Protein AF-X1URX5-F1 (afdb_monomer_lite)

InterPro domains:
  IPR003766 Uronate isomerase [PF02614] (3-85)
  IPR032466 Metal-dependent hydrolase [SSF51556] (3-85)

Secondary structure (DSSP, 8-state):
----PPPPHHHHHHHHHHHHHHHHHHHHHTT--------EE----HHHHHHH-SSSS--EE-----HHHHHHHHHHHHTTT----

pLDDT: mean 95.75, std 5.65, range [52.53, 98.69]

Organism: NCBI:txid412755

Foldseek 3Di:
DPPPDDDDPVRVVVVVLVVVLVVLLVCLVVLHDDDDDDFKAWDQDPVCCVVPNTPPPNIDGHDDPVPVVVVVSQCVCVVVPRGHD

Radius of gyration: 16.74 Å; chains: 1; bounding box: 36×37×42 Å

Structure (mmCIF, N/CA/C/O backbone):
data_AF-X1URX5-F1
#
_entry.id   AF-X1URX5-F1
#
loop_
_atom_site.group_PDB
_atom_site.id
_atom_site.type_symbol
_atom_site.label_atom_id
_atom_site.label_alt_id
_atom_site.label_comp_id
_atom_site.label_asym_id
_atom_site.label_entity_id
_atom_site.label_seq_id
_atom_site.pdbx_PDB_ins_code
_atom_site.Cartn_x
_atom_site.Cartn_y
_atom_site.Cartn_z
_atom_site.occupancy
_atom_site.B_iso_or_equiv
_atom_site.auth_seq_id
_atom_site.auth_comp_id
_atom_site.auth_asym_id
_atom_site.auth_atom_id
_atom_site.pdbx_PDB_model_num
ATOM 1 N N . MET A 1 1 ? 7.982 26.311 1.210 1.00 52.53 1 MET A N 1
ATOM 2 C CA . MET A 1 1 ? 8.894 25.793 0.163 1.00 52.53 1 MET A CA 1
ATOM 3 C C . MET A 1 1 ? 9.445 24.445 0.617 1.00 52.53 1 MET A C 1
ATOM 5 O O . MET A 1 1 ? 9.591 24.257 1.818 1.00 52.53 1 MET A O 1
ATOM 9 N N . ARG A 1 2 ? 9.688 23.489 -0.292 1.00 78.44 2 ARG A N 1
ATOM 10 C CA . ARG A 1 2 ? 10.386 22.233 0.043 1.00 78.44 2 ARG A CA 1
ATOM 11 C C . ARG A 1 2 ? 11.892 22.501 -0.030 1.00 78.44 2 ARG A C 1
ATOM 13 O O . ARG A 1 2 ? 12.369 22.885 -1.087 1.00 78.44 2 ARG A O 1
ATOM 20 N N . ASN A 1 3 ? 12.627 22.283 1.059 1.00 85.38 3 ASN A N 1
ATOM 21 C CA . ASN A 1 3 ? 14.045 22.670 1.168 1.00 85.38 3 ASN A CA 1
ATOM 22 C C . ASN A 1 3 ? 15.032 21.658 0.546 1.00 85.38 3 ASN A C 1
ATOM 24 O O . ASN A 1 3 ? 16.212 21.702 0.866 1.00 85.38 3 ASN A O 1
ATOM 28 N N . ALA A 1 4 ? 14.553 20.720 -0.286 1.00 84.12 4 ALA A N 1
ATOM 29 C CA . ALA A 1 4 ? 15.333 19.669 -0.967 1.00 84.12 4 ALA A CA 1
ATOM 30 C C . ALA A 1 4 ? 16.318 18.860 -0.085 1.00 84.12 4 ALA A C 1
ATOM 32 O O . ALA A 1 4 ? 17.185 18.162 -0.605 1.00 84.12 4 ALA A O 1
ATOM 33 N N . LYS A 1 5 ? 16.175 18.919 1.245 1.00 91.12 5 LYS A N 1
ATOM 34 C CA . LYS A 1 5 ? 16.998 18.168 2.193 1.00 91.12 5 LYS A CA 1
ATOM 35 C C . LYS A 1 5 ? 16.749 16.672 2.006 1.00 91.12 5 LYS A C 1
ATOM 37 O O . LYS A 1 5 ? 15.598 16.242 1.912 1.00 91.12 5 LYS A O 1
ATOM 42 N N . GLN A 1 6 ? 17.826 15.893 1.983 1.00 92.69 6 GLN A N 1
ATOM 43 C CA . GLN A 1 6 ? 17.736 14.439 1.991 1.00 92.69 6 GLN A CA 1
ATOM 44 C C . GLN A 1 6 ? 17.102 13.977 3.308 1.00 92.69 6 GLN A C 1
ATOM 46 O O . GLN A 1 6 ? 17.539 14.389 4.383 1.00 92.69 6 GLN A O 1
ATOM 51 N N . LEU A 1 7 ? 16.051 13.167 3.197 1.00 93.31 7 LEU A N 1
ATOM 52 C CA . LEU A 1 7 ? 15.329 12.626 4.344 1.00 93.31 7 LEU A CA 1
ATOM 53 C C . LEU A 1 7 ? 15.978 11.328 4.810 1.00 93.31 7 LEU A C 1
ATOM 55 O O . LEU A 1 7 ? 16.402 10.512 3.985 1.00 93.31 7 LEU A O 1
ATOM 59 N N . ASP A 1 8 ? 15.995 11.117 6.119 1.00 96.06 8 ASP A N 1
ATOM 60 C CA . ASP A 1 8 ? 16.336 9.817 6.677 1.00 96.06 8 ASP A CA 1
ATOM 61 C C . ASP A 1 8 ? 15.137 8.845 6.639 1.00 96.06 8 ASP A C 1
ATOM 63 O O . ASP A 1 8 ? 13.987 9.208 6.361 1.00 96.06 8 ASP A O 1
ATOM 67 N N . GLN A 1 9 ? 15.404 7.563 6.899 1.00 95.75 9 GLN A N 1
ATOM 68 C CA . GLN A 1 9 ? 14.363 6.532 6.870 1.00 95.75 9 GLN A CA 1
ATOM 69 C C . GLN A 1 9 ? 13.285 6.747 7.941 1.00 95.75 9 GLN A C 1
ATOM 71 O O . GLN A 1 9 ? 12.113 6.453 7.701 1.00 95.75 9 GLN A O 1
ATOM 76 N N . ALA A 1 10 ? 13.641 7.282 9.110 1.00 96.94 10 AL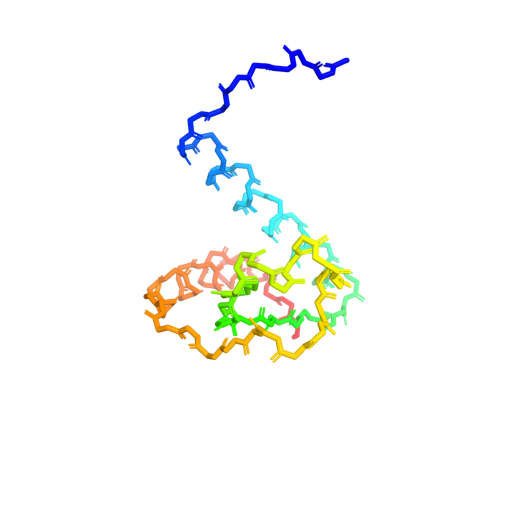A A N 1
ATOM 77 C CA . ALA A 1 10 ? 12.690 7.522 10.187 1.00 96.94 10 ALA A CA 1
ATOM 78 C C . ALA A 1 10 ? 11.737 8.679 9.847 1.00 96.94 10 ALA A C 1
ATOM 80 O O . ALA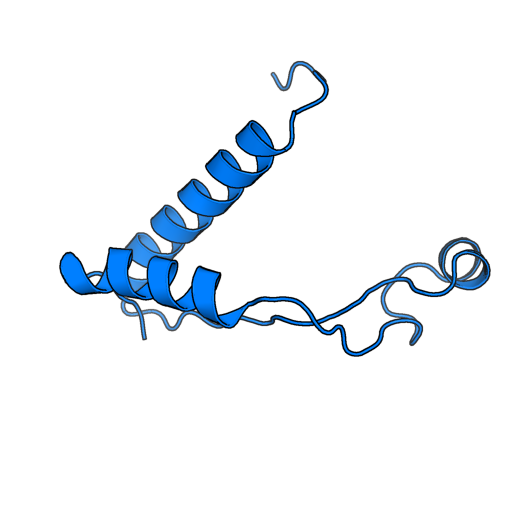 A 1 10 ? 10.539 8.582 10.116 1.00 96.94 10 ALA A O 1
ATOM 81 N N . GLU A 1 11 ? 12.234 9.746 9.221 1.00 96.19 11 GLU A N 1
ATOM 82 C CA . GLU A 1 11 ? 11.443 10.862 8.701 1.00 96.19 11 GLU A CA 1
ATOM 83 C C . GLU A 1 11 ? 10.451 10.376 7.637 1.00 96.19 11 GLU A C 1
ATOM 85 O O . GLU A 1 11 ? 9.255 10.673 7.722 1.00 96.19 11 GLU A O 1
ATOM 90 N N . ILE A 1 12 ? 10.918 9.561 6.682 1.00 95.88 12 ILE A N 1
ATOM 91 C CA . ILE A 1 12 ? 10.073 8.970 5.634 1.00 95.88 12 ILE A CA 1
ATOM 92 C C . ILE A 1 12 ? 8.968 8.103 6.250 1.00 95.88 12 ILE A C 1
ATOM 94 O O . ILE A 1 12 ? 7.799 8.234 5.874 1.00 95.88 12 ILE A O 1
ATOM 98 N N . LEU A 1 13 ? 9.314 7.232 7.202 1.00 95.75 13 LEU A N 1
ATOM 99 C CA . LEU A 1 13 ? 8.359 6.336 7.857 1.00 95.75 13 LEU A CA 1
ATOM 100 C C . LEU A 1 13 ? 7.324 7.102 8.683 1.00 95.75 13 LEU A C 1
ATOM 102 O O . LEU A 1 13 ? 6.128 6.819 8.565 1.00 95.75 13 LEU A O 1
ATOM 106 N N . LYS A 1 14 ? 7.751 8.093 9.475 1.00 96.69 14 LYS A N 1
ATOM 107 C CA . LYS A 1 14 ? 6.849 8.943 10.268 1.00 96.69 14 LYS A CA 1
ATOM 108 C C . LYS A 1 14 ? 5.858 9.670 9.371 1.00 96.69 14 LYS A C 1
ATOM 110 O O . LYS A 1 14 ? 4.660 9.635 9.639 1.00 96.69 14 LYS A O 1
ATOM 115 N N . PHE A 1 15 ? 6.347 10.278 8.292 1.00 96.69 15 PHE A N 1
ATOM 116 C CA . PHE A 1 15 ? 5.497 11.007 7.360 1.00 96.69 15 PHE A CA 1
ATOM 117 C C . PHE A 1 15 ? 4.472 10.089 6.683 1.00 96.69 15 PHE A C 1
ATOM 119 O O . PHE A 1 15 ? 3.275 10.369 6.733 1.00 96.69 15 PHE A O 1
ATOM 126 N N . LYS A 1 16 ? 4.914 8.963 6.101 1.00 96.81 16 LYS A N 1
ATOM 127 C CA . LYS A 1 16 ? 4.017 8.004 5.433 1.00 96.81 16 LYS A CA 1
ATOM 128 C C . LYS A 1 16 ? 2.960 7.448 6.389 1.00 96.81 16 LYS A C 1
ATOM 130 O O . LYS A 1 16 ? 1.783 7.422 6.041 1.00 96.81 16 LYS A O 1
ATOM 135 N N . SER A 1 17 ? 3.364 7.065 7.600 1.00 96.56 17 SER A N 1
ATOM 136 C CA . SER A 1 17 ? 2.454 6.512 8.612 1.00 96.56 17 SER A CA 1
ATOM 137 C C . SER A 1 17 ? 1.424 7.543 9.072 1.00 96.56 17 SER A C 1
ATOM 139 O O . SER A 1 17 ? 0.232 7.248 9.108 1.00 96.56 17 SER A O 1
ATOM 141 N N . ALA A 1 18 ? 1.859 8.773 9.366 1.00 97.75 18 ALA A N 1
ATOM 142 C CA . ALA A 1 18 ? 0.959 9.854 9.762 1.00 97.75 18 ALA A CA 1
ATOM 143 C C . ALA A 1 18 ? -0.056 10.179 8.659 1.00 97.75 18 ALA A C 1
ATOM 145 O O . ALA A 1 18 ? -1.237 10.381 8.944 1.00 97.75 18 ALA A O 1
ATOM 146 N N . MET A 1 19 ? 0.390 10.179 7.399 1.00 98.25 19 MET A N 1
ATOM 147 C CA . MET A 1 19 ? -0.499 10.404 6.267 1.00 98.25 19 MET A CA 1
ATOM 148 C C . MET A 1 19 ? -1.536 9.293 6.110 1.00 98.25 19 MET A C 1
ATOM 150 O O . MET A 1 19 ? -2.714 9.607 5.966 1.00 98.25 19 MET A O 1
ATOM 154 N N . LEU A 1 20 ? -1.132 8.022 6.188 1.00 97.88 20 LEU A N 1
ATOM 155 C CA . LEU A 1 20 ? -2.065 6.894 6.103 1.00 97.88 20 LEU A CA 1
ATOM 156 C C . LEU A 1 20 ? -3.115 6.938 7.217 1.00 97.88 20 LEU A C 1
ATOM 158 O O . LEU A 1 20 ? -4.300 6.800 6.932 1.00 97.88 20 LEU A O 1
ATOM 162 N N . ILE A 1 21 ? -2.709 7.210 8.463 1.00 98.25 21 ILE A N 1
ATOM 163 C CA . ILE A 1 21 ? -3.648 7.348 9.587 1.00 98.25 21 ILE A CA 1
ATOM 164 C C . ILE A 1 21 ? -4.612 8.511 9.345 1.00 98.25 21 ILE A C 1
ATOM 166 O O . ILE A 1 21 ? -5.819 8.370 9.530 1.00 98.25 21 ILE A O 1
ATOM 170 N N . LYS A 1 22 ? -4.104 9.666 8.897 1.00 98.38 22 LYS A N 1
ATOM 171 C CA . LYS A 1 22 ? -4.951 10.832 8.637 1.00 98.38 22 LYS A CA 1
ATOM 172 C C . LYS A 1 22 ? -5.973 10.554 7.535 1.00 98.38 22 LYS A C 1
ATOM 174 O O . LYS A 1 22 ? -7.125 10.950 7.690 1.00 98.38 22 LYS A O 1
ATOM 179 N N . LEU A 1 23 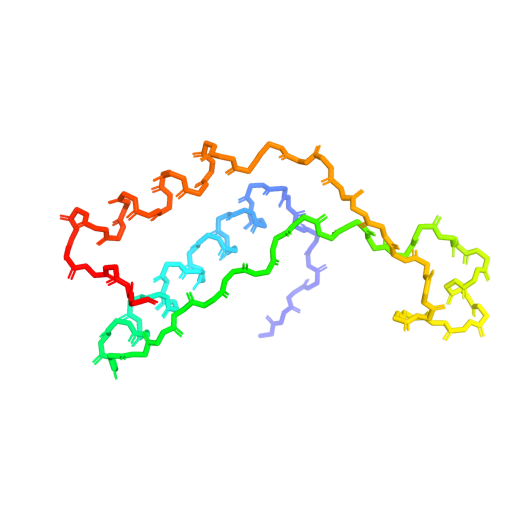? -5.559 9.887 6.458 1.00 98.56 23 LEU A N 1
ATOM 180 C CA . LEU A 1 23 ? -6.435 9.486 5.356 1.00 98.56 23 LEU A CA 1
ATOM 181 C C . LEU A 1 23 ? -7.490 8.483 5.828 1.00 98.56 23 LEU A C 1
ATOM 183 O O . LEU A 1 23 ? -8.666 8.728 5.607 1.00 98.56 23 LEU A O 1
ATOM 187 N N . ALA A 1 24 ? -7.105 7.452 6.583 1.00 98.56 24 ALA A N 1
ATOM 188 C CA . ALA A 1 24 ? -8.044 6.466 7.119 1.00 98.56 24 ALA A CA 1
ATOM 189 C C . ALA A 1 24 ? -9.118 7.085 8.025 1.00 98.56 24 ALA A C 1
ATOM 191 O O . ALA A 1 24 ? -10.295 6.763 7.899 1.00 98.56 24 ALA A O 1
ATOM 192 N N . ILE A 1 25 ? -8.738 8.037 8.884 1.00 98.62 25 ILE A N 1
ATOM 193 C CA . ILE A 1 25 ? -9.698 8.780 9.713 1.00 98.62 25 ILE A CA 1
ATOM 194 C C . ILE A 1 25 ? -10.666 9.592 8.838 1.00 98.62 25 ILE A C 1
ATOM 196 O O . ILE A 1 25 ? -11.854 9.681 9.151 1.00 98.62 25 ILE A O 1
ATOM 200 N N . MET A 1 26 ? -10.178 10.200 7.750 1.00 98.69 26 MET A N 1
ATOM 201 C CA . MET A 1 26 ? -11.037 10.932 6.814 1.00 98.69 26 MET A CA 1
ATOM 202 C C . MET A 1 26 ? -11.981 9.984 6.068 1.00 98.69 26 MET A C 1
ATOM 204 O O . MET A 1 26 ? -13.176 10.273 6.022 1.00 98.69 26 MET A O 1
ATOM 208 N N . ASP A 1 27 ? -11.483 8.847 5.580 1.00 98.69 27 ASP A N 1
ATOM 209 C CA . ASP A 1 27 ? -12.281 7.817 4.909 1.00 98.69 27 ASP A CA 1
ATOM 210 C C . ASP A 1 27 ? -13.383 7.296 5.843 1.00 98.69 27 ASP A C 1
ATOM 212 O O . ASP A 1 27 ? -14.562 7.319 5.483 1.00 98.69 27 ASP A O 1
ATOM 216 N N . HIS A 1 28 ? -13.037 6.958 7.090 1.00 98.62 28 HIS A N 1
ATOM 217 C CA . HIS A 1 28 ? -13.995 6.544 8.115 1.00 98.62 28 HIS A CA 1
ATOM 218 C C . HIS A 1 28 ? -15.058 7.624 8.366 1.00 98.62 28 HIS A C 1
ATOM 220 O O . HIS A 1 28 ? -16.253 7.336 8.333 1.00 98.62 28 HIS A O 1
ATOM 226 N N . SER A 1 29 ? -14.652 8.891 8.528 1.00 98.38 29 SER A N 1
ATOM 227 C CA . SER A 1 29 ? -15.591 10.003 8.761 1.00 98.38 29 SER A CA 1
ATOM 228 C C . SER A 1 29 ? -16.578 10.238 7.610 1.00 98.38 29 SER A C 1
ATOM 230 O O . SER A 1 29 ? -17.634 10.841 7.807 1.00 98.38 29 SER A O 1
ATOM 232 N N . LYS A 1 30 ? -16.233 9.782 6.401 1.00 98.31 30 LYS A N 1
ATOM 233 C CA . LYS A 1 30 ? -17.072 9.855 5.200 1.00 98.31 30 LYS A CA 1
ATOM 234 C C . LYS A 1 30 ? -17.791 8.541 4.889 1.00 98.31 30 LYS A C 1
ATOM 236 O O . LYS A 1 30 ? -18.549 8.492 3.923 1.00 98.31 30 LYS A O 1
ATOM 241 N N . GLY A 1 31 ? -17.578 7.493 5.688 1.00 97.81 31 GLY A N 1
ATOM 242 C CA . GLY A 1 31 ? -18.099 6.152 5.428 1.00 97.81 31 GLY A CA 1
ATOM 243 C C . GLY A 1 31 ? -17.535 5.511 4.155 1.00 97.81 31 GLY A C 1
ATOM 244 O O . GLY A 1 31 ? -18.195 4.648 3.571 1.00 97.81 31 GLY A O 1
ATOM 245 N N . TRP A 1 32 ? -16.359 5.955 3.702 1.00 98.56 32 TRP A N 1
ATOM 246 C CA . TRP A 1 32 ? -15.677 5.441 2.518 1.00 98.56 32 TRP A CA 1
ATOM 247 C C . TRP A 1 32 ? -14.941 4.134 2.817 1.00 98.56 32 TRP A C 1
ATOM 249 O O . TRP A 1 32 ? -14.517 3.879 3.945 1.00 98.56 32 TRP A O 1
ATOM 259 N N . THR A 1 33 ? -14.797 3.314 1.776 1.00 98.25 33 THR A N 1
ATOM 260 C CA . THR A 1 33 ? -13.981 2.097 1.803 1.00 98.25 33 THR A CA 1
ATOM 261 C C . THR A 1 33 ? -12.525 2.441 1.531 1.00 98.25 33 THR A C 1
ATOM 263 O O . THR A 1 33 ? -12.231 3.145 0.561 1.00 98.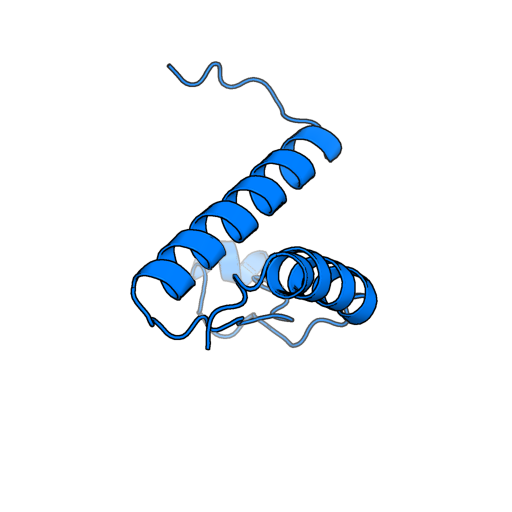25 33 THR A O 1
ATOM 266 N N . GLN A 1 34 ? -11.613 1.899 2.334 1.00 98.06 34 GLN A N 1
ATOM 267 C CA . GLN A 1 34 ? -10.177 2.065 2.156 1.00 98.06 34 GLN A CA 1
ATOM 268 C C . GLN A 1 34 ? -9.540 0.764 1.649 1.00 98.06 34 GLN A C 1
ATOM 270 O O . GLN A 1 34 ? -9.550 -0.263 2.317 1.00 98.06 34 GLN A O 1
ATOM 275 N N . GLN A 1 35 ? -8.946 0.812 0.453 1.00 97.75 35 GLN A N 1
ATOM 276 C CA . GLN A 1 35 ? -8.338 -0.356 -0.196 1.00 97.75 35 GLN A CA 1
ATOM 277 C C . GLN A 1 35 ? -6.809 -0.288 -0.170 1.00 97.75 35 GLN A C 1
ATOM 279 O O . GLN A 1 35 ? -6.214 0.725 -0.542 1.00 97.75 35 GLN A O 1
ATOM 284 N N . PHE A 1 36 ? -6.166 -1.401 0.186 1.00 96.44 36 PHE A N 1
ATOM 285 C CA . PHE A 1 36 ? -4.709 -1.518 0.249 1.00 96.44 36 PHE A CA 1
ATOM 286 C C . PHE A 1 36 ? -4.182 -2.443 -0.849 1.00 96.44 36 PHE A C 1
ATOM 288 O O . PHE A 1 36 ? -4.384 -3.652 -0.810 1.00 96.44 36 PHE A O 1
ATOM 295 N N . HIS A 1 37 ? -3.453 -1.870 -1.807 1.00 96.06 37 HIS A N 1
ATOM 296 C CA . HIS A 1 37 ? -2.740 -2.618 -2.842 1.00 96.06 37 HIS A CA 1
ATOM 297 C C . HIS A 1 37 ? -1.271 -2.763 -2.428 1.00 96.06 37 HIS A C 1
ATOM 299 O O . HIS A 1 37 ? -0.468 -1.845 -2.599 1.00 96.06 37 HIS A O 1
ATOM 305 N N . ILE A 1 38 ? -0.938 -3.904 -1.829 1.00 95.25 38 ILE A N 1
ATOM 306 C CA . ILE A 1 38 ? 0.364 -4.199 -1.215 1.00 95.25 38 ILE A CA 1
ATOM 307 C C . ILE A 1 38 ? 1.084 -5.328 -1.963 1.00 95.25 38 ILE A C 1
ATOM 309 O O . ILE A 1 38 ? 0.447 -6.157 -2.603 1.00 95.25 38 ILE A O 1
ATOM 313 N N . GLY A 1 39 ? 2.417 -5.369 -1.877 1.00 94.69 39 GLY A N 1
ATOM 314 C CA . GLY A 1 39 ? 3.216 -6.501 -2.372 1.00 94.69 39 GLY A CA 1
ATOM 315 C C . GLY A 1 39 ? 3.763 -6.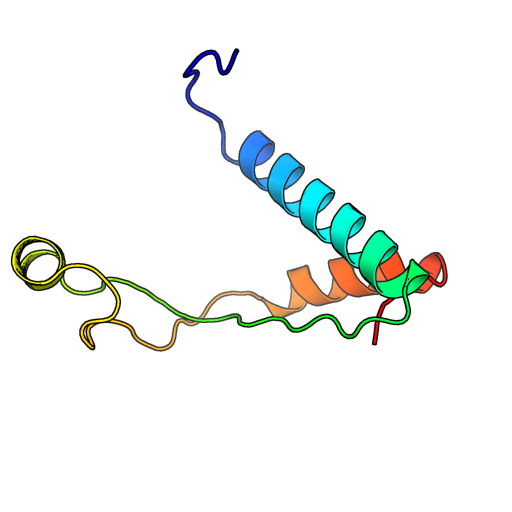384 -3.799 1.00 94.69 39 GLY A C 1
ATOM 316 O O . GLY A 1 39 ? 4.458 -7.290 -4.241 1.00 94.69 39 GLY A O 1
ATOM 317 N N . ALA A 1 40 ? 3.523 -5.289 -4.524 1.00 96.69 40 ALA A N 1
ATOM 318 C CA . ALA A 1 40 ? 4.130 -5.098 -5.845 1.00 96.69 40 ALA A CA 1
ATOM 319 C C . ALA A 1 40 ? 5.633 -4.780 -5.730 1.00 96.69 40 ALA A C 1
ATOM 321 O O . ALA A 1 40 ? 6.012 -3.774 -5.124 1.00 96.69 40 ALA A O 1
ATOM 322 N N . LEU A 1 41 ? 6.481 -5.603 -6.351 1.00 96.94 41 LEU A N 1
ATOM 323 C CA . LEU A 1 41 ? 7.892 -5.307 -6.591 1.00 96.94 41 LEU A CA 1
ATOM 324 C C . LEU A 1 41 ? 8.029 -4.758 -8.016 1.00 96.94 41 LEU A C 1
ATOM 326 O O . LEU A 1 41 ? 7.735 -5.459 -8.983 1.00 96.94 41 LEU A O 1
ATOM 330 N N . ARG A 1 42 ? 8.403 -3.484 -8.142 1.00 96.56 42 ARG A N 1
ATOM 331 C CA . ARG A 1 42 ? 8.254 -2.727 -9.393 1.00 96.56 42 ARG A CA 1
ATOM 332 C C . ARG A 1 42 ? 9.574 -2.441 -10.092 1.00 96.56 42 ARG A C 1
ATOM 334 O O . ARG A 1 42 ? 10.593 -2.238 -9.436 1.00 96.56 42 ARG A O 1
ATOM 341 N N . ASN A 1 43 ? 9.503 -2.281 -11.414 1.00 94.81 43 ASN A N 1
ATOM 342 C CA . ASN A 1 43 ? 10.599 -1.841 -12.279 1.00 94.81 43 ASN A CA 1
ATOM 343 C C . ASN A 1 43 ? 11.842 -2.744 -12.189 1.00 94.81 43 ASN A C 1
ATOM 345 O O . ASN A 1 43 ? 12.977 -2.268 -12.142 1.00 94.81 43 ASN A O 1
ATOM 349 N N . ASN A 1 44 ? 11.633 -4.061 -12.205 1.00 96.12 44 ASN A N 1
ATOM 350 C CA . ASN A 1 44 ? 12.676 -5.063 -11.961 1.00 96.12 44 ASN A CA 1
ATOM 351 C C . ASN A 1 44 ? 13.754 -5.122 -13.054 1.00 96.12 44 ASN A C 1
ATOM 353 O O . ASN A 1 44 ? 14.818 -5.703 -12.853 1.00 96.12 44 ASN A O 1
ATOM 357 N N . SER A 1 45 ? 13.498 -4.542 -14.230 1.00 97.44 45 SER A N 1
ATOM 358 C CA . SER A 1 45 ? 14.452 -4.495 -15.337 1.00 97.44 45 SER A CA 1
ATOM 359 C C . SER A 1 45 ? 14.868 -3.058 -15.638 1.00 97.44 45 SER A C 1
ATOM 361 O O . SER A 1 45 ? 14.156 -2.335 -16.332 1.00 97.44 45 SER A O 1
ATOM 363 N N . SER A 1 46 ? 16.066 -2.658 -15.197 1.00 97.19 46 SER A N 1
ATOM 364 C CA . SER A 1 46 ? 16.596 -1.306 -15.438 1.00 97.19 46 SER A CA 1
ATOM 365 C C . SER A 1 46 ? 16.680 -0.974 -16.929 1.00 97.19 46 SER A C 1
ATOM 367 O O . SER A 1 46 ? 16.257 0.099 -17.349 1.00 97.19 46 SER A O 1
ATOM 369 N N . ARG A 1 47 ? 17.137 -1.927 -17.758 1.00 97.94 47 ARG A N 1
ATOM 370 C CA . ARG A 1 47 ? 17.203 -1.751 -19.219 1.00 97.94 47 ARG A CA 1
ATOM 371 C C . ARG A 1 47 ? 15.831 -1.436 -19.819 1.00 97.94 47 ARG A C 1
ATOM 373 O O . ARG A 1 47 ? 15.730 -0.605 -20.716 1.00 97.94 47 ARG A O 1
ATOM 380 N N . ARG A 1 48 ? 14.780 -2.123 -19.363 1.00 96.50 48 ARG A N 1
ATOM 381 C CA . ARG A 1 48 ? 13.415 -1.915 -19.864 1.00 96.50 48 ARG A CA 1
ATOM 382 C C . ARG A 1 48 ? 12.804 -0.642 -19.301 1.00 96.50 48 ARG A C 1
ATOM 384 O O . ARG A 1 48 ? 12.169 0.068 -20.064 1.00 96.50 48 ARG A O 1
ATOM 391 N N . MET A 1 49 ? 13.092 -0.304 -18.046 1.00 96.81 49 MET A N 1
ATOM 392 C CA . MET A 1 49 ? 12.677 0.961 -17.444 1.00 96.81 49 MET A CA 1
ATOM 393 C C . MET A 1 49 ? 13.210 2.167 -18.230 1.00 96.81 49 MET A C 1
ATOM 395 O O . MET A 1 49 ? 12.453 3.085 -18.520 1.00 96.81 49 MET A O 1
ATOM 399 N N . THR A 1 50 ? 14.482 2.151 -18.645 1.00 97.12 50 THR A N 1
ATOM 400 C CA . THR A 1 50 ? 15.061 3.236 -19.458 1.00 97.12 50 THR A CA 1
ATOM 401 C C . THR A 1 50 ? 14.427 3.346 -20.847 1.00 97.12 50 THR A C 1
ATOM 403 O O . THR A 1 50 ? 14.279 4.452 -21.355 1.00 97.12 50 THR A O 1
ATOM 406 N N . LEU A 1 51 ? 14.066 2.220 -21.474 1.00 97.19 51 LEU A N 1
ATOM 407 C CA . LEU A 1 51 ? 13.550 2.205 -22.849 1.00 97.19 51 LEU A CA 1
ATOM 408 C C . LEU A 1 51 ? 12.035 2.436 -22.939 1.00 97.19 51 LEU A C 1
ATOM 410 O O . LEU A 1 51 ? 11.571 3.057 -23.889 1.00 97.19 51 LEU A O 1
ATOM 414 N N . LEU A 1 52 ? 11.272 1.874 -22.002 1.00 97.12 52 LEU A N 1
ATOM 415 C CA . LEU A 1 52 ? 9.813 1.758 -22.083 1.00 97.12 52 LEU A CA 1
ATOM 416 C C . LEU A 1 52 ? 9.083 2.483 -20.946 1.00 97.12 52 LEU A C 1
ATOM 418 O O . LEU A 1 52 ? 7.892 2.745 -21.073 1.00 97.12 52 LEU A O 1
ATOM 422 N N . GLY A 1 53 ? 9.773 2.811 -19.852 1.00 95.94 53 GLY A N 1
ATOM 423 C CA . GLY A 1 53 ? 9.148 3.376 -18.660 1.00 95.94 53 GLY A CA 1
ATOM 424 C C . GLY A 1 53 ? 8.399 2.346 -17.793 1.00 95.94 53 GLY A C 1
ATOM 425 O O . GLY A 1 53 ? 8.500 1.133 -18.028 1.00 95.94 53 GLY A O 1
ATOM 426 N N . PRO A 1 54 ? 7.688 2.826 -16.753 1.00 95.31 54 PRO A N 1
ATOM 427 C CA . PRO A 1 54 ? 6.978 1.984 -15.788 1.00 95.31 54 PRO A CA 1
ATOM 428 C C . PRO A 1 54 ? 5.741 1.312 -16.401 1.00 95.31 54 PRO A C 1
ATOM 430 O O . PRO A 1 54 ? 5.293 1.689 -17.480 1.00 95.31 54 PRO A O 1
ATOM 433 N N . ASP A 1 55 ? 5.183 0.322 -15.697 1.00 92.31 55 ASP A N 1
ATOM 434 C CA . ASP A 1 55 ? 3.927 -0.365 -16.052 1.00 92.31 55 ASP A CA 1
ATOM 435 C C . ASP A 1 55 ? 3.942 -1.075 -17.427 1.00 92.31 55 ASP A C 1
ATOM 437 O O . ASP A 1 55 ? 2.911 -1.295 -18.057 1.00 92.31 55 ASP A O 1
ATOM 441 N N . THR A 1 56 ? 5.124 -1.503 -17.883 1.00 95.88 56 THR A N 1
ATOM 442 C CA . THR A 1 56 ? 5.325 -2.191 -19.176 1.00 95.88 56 THR A CA 1
ATOM 443 C C . THR A 1 56 ? 5.589 -3.697 -19.046 1.00 95.88 56 THR A C 1
ATOM 445 O O . THR A 1 56 ? 6.217 -4.310 -19.908 1.00 95.88 56 THR A O 1
ATOM 448 N N . GLY A 1 57 ? 5.098 -4.310 -17.962 1.00 95.56 57 GLY A N 1
ATOM 449 C CA . GLY A 1 57 ? 5.179 -5.759 -17.727 1.00 95.56 57 GLY A CA 1
ATOM 450 C C . GLY A 1 57 ? 6.466 -6.243 -17.048 1.00 95.56 57 GLY A C 1
ATOM 451 O O . GLY A 1 57 ? 6.771 -7.431 -17.106 1.00 95.56 57 GLY A O 1
ATOM 452 N N . PHE A 1 58 ? 7.222 -5.345 -16.404 1.00 96.38 58 PHE A N 1
ATOM 453 C CA . PHE A 1 58 ? 8.464 -5.664 -15.676 1.00 96.38 58 PHE A CA 1
ATOM 454 C C . PHE A 1 58 ? 8.329 -5.521 -14.151 1.00 96.38 58 PHE A C 1
ATOM 456 O O . PHE A 1 58 ? 9.319 -5.266 -13.461 1.00 96.38 58 PHE A O 1
ATOM 463 N N . ASP A 1 59 ? 7.115 -5.725 -13.644 1.00 97.62 59 ASP A N 1
ATOM 464 C CA . ASP A 1 59 ? 6.789 -5.797 -12.218 1.00 97.62 59 ASP A CA 1
ATOM 465 C C . ASP A 1 59 ? 6.533 -7.260 -11.823 1.00 97.62 59 ASP A C 1
ATOM 467 O O . ASP A 1 59 ? 6.173 -8.092 -12.659 1.00 97.62 59 ASP A O 1
ATOM 471 N N . SER A 1 60 ? 6.722 -7.593 -10.549 1.00 97.12 60 SER A N 1
ATOM 472 C CA . SER A 1 60 ? 6.485 -8.935 -10.013 1.00 97.12 60 SER A CA 1
ATOM 473 C C 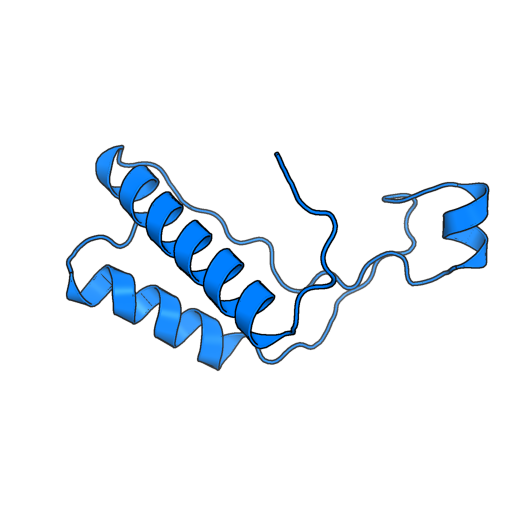. SER A 1 60 ? 5.877 -8.896 -8.613 1.00 97.12 60 SER A C 1
ATOM 475 O O . SER A 1 60 ? 5.685 -7.839 -8.009 1.00 97.12 60 SER A O 1
ATOM 477 N N . ILE A 1 61 ? 5.595 -10.084 -8.082 1.00 97.19 61 ILE A N 1
ATOM 478 C CA . ILE A 1 61 ? 5.213 -10.275 -6.684 1.00 97.19 61 ILE A CA 1
ATOM 479 C C . ILE A 1 61 ? 6.466 -10.090 -5.817 1.00 97.19 61 ILE A C 1
ATOM 481 O O . ILE A 1 61 ? 7.515 -10.663 -6.115 1.00 97.19 61 ILE A O 1
ATOM 485 N N . GLY A 1 62 ? 6.363 -9.259 -4.782 1.00 96.88 62 GLY A N 1
ATOM 486 C CA . GLY A 1 62 ? 7.359 -9.106 -3.726 1.00 96.88 62 GLY A CA 1
ATOM 487 C C . GLY A 1 62 ? 6.960 -9.861 -2.458 1.00 96.88 62 GLY A C 1
ATOM 488 O O . GLY A 1 62 ? 5.775 -10.070 -2.203 1.00 96.88 62 GLY A O 1
ATOM 489 N N . ASP A 1 63 ? 7.955 -10.230 -1.653 1.00 96.19 63 ASP A N 1
ATOM 490 C CA . ASP A 1 63 ? 7.787 -10.952 -0.387 1.00 96.19 63 ASP A CA 1
ATOM 491 C C . ASP A 1 63 ? 8.283 -10.086 0.782 1.00 96.19 63 ASP A C 1
ATOM 493 O O . ASP A 1 63 ? 9.417 -10.196 1.248 1.00 96.19 63 ASP A O 1
ATOM 497 N N . PHE A 1 64 ? 7.461 -9.111 1.175 1.00 94.75 64 PHE A N 1
ATOM 498 C CA . PHE A 1 64 ? 7.788 -8.161 2.240 1.00 94.75 64 PHE A CA 1
ATOM 499 C C . PHE A 1 64 ? 7.114 -8.565 3.558 1.00 94.75 64 PHE A C 1
ATOM 501 O O . PHE A 1 64 ? 5.979 -9.042 3.560 1.00 94.75 64 PHE A O 1
ATOM 508 N N . ASP A 1 65 ? 7.748 -8.264 4.696 1.00 94.94 65 ASP A N 1
ATOM 509 C CA . ASP A 1 65 ? 7.110 -8.408 6.013 1.00 94.94 65 ASP A CA 1
ATOM 510 C C . ASP A 1 65 ? 6.018 -7.339 6.214 1.00 94.94 65 ASP A C 1
ATOM 512 O O . ASP A 1 65 ? 6.265 -6.215 6.665 1.00 94.94 65 ASP A O 1
ATOM 516 N N . ILE A 1 66 ? 4.789 -7.684 5.828 1.00 95.50 66 ILE A N 1
ATOM 517 C CA . ILE A 1 66 ? 3.639 -6.772 5.839 1.00 95.50 66 ILE A CA 1
ATOM 518 C C . ILE A 1 66 ? 2.752 -6.991 7.071 1.00 95.50 66 ILE A C 1
ATOM 520 O O . ILE A 1 66 ? 2.216 -6.029 7.626 1.00 95.50 66 ILE A O 1
ATOM 524 N N . GLY A 1 67 ? 2.615 -8.240 7.529 1.00 96.50 67 GLY A N 1
ATOM 525 C CA . GLY A 1 67 ? 1.615 -8.630 8.529 1.00 96.50 67 GLY A CA 1
ATOM 526 C C . GLY A 1 67 ? 1.723 -7.837 9.832 1.00 96.50 67 GLY A C 1
ATOM 527 O O . GLY A 1 67 ? 0.736 -7.275 10.309 1.00 96.50 67 GLY A O 1
ATOM 528 N N . LYS A 1 68 ? 2.940 -7.702 10.371 1.00 96.56 68 LYS A N 1
ATOM 529 C CA . LYS A 1 68 ? 3.182 -6.970 11.623 1.00 96.56 68 LYS A CA 1
ATOM 530 C C . LYS A 1 68 ? 2.870 -5.477 11.507 1.00 96.56 68 LYS A C 1
ATOM 532 O O . LYS A 1 68 ? 2.366 -4.875 12.455 1.00 96.56 68 LYS A O 1
ATOM 537 N N . HIS A 1 69 ? 3.188 -4.871 10.367 1.00 95.06 69 HIS A N 1
ATOM 538 C CA . HIS A 1 69 ? 2.982 -3.443 10.137 1.00 95.06 69 HIS A CA 1
ATOM 539 C C . HIS A 1 69 ? 1.497 -3.117 9.961 1.00 95.06 69 HIS A C 1
ATOM 541 O O . HIS A 1 69 ? 0.998 -2.190 10.599 1.00 95.06 69 HIS A O 1
ATOM 547 N N . MET A 1 70 ? 0.784 -3.919 9.167 1.00 96.75 70 MET A N 1
ATOM 548 C CA . MET A 1 70 ? -0.650 -3.737 8.934 1.00 96.75 70 MET A CA 1
ATOM 549 C C . MET A 1 70 ? -1.468 -3.998 10.198 1.00 96.75 70 MET A C 1
ATOM 551 O O . MET A 1 70 ? -2.344 -3.203 10.517 1.00 96.75 70 MET A O 1
ATOM 555 N N . SER A 1 71 ? -1.134 -5.041 10.969 1.00 97.81 71 SER A N 1
ATOM 556 C CA . SER A 1 71 ? -1.804 -5.332 12.244 1.00 97.81 71 SER A CA 1
ATOM 557 C C . SER A 1 71 ? -1.760 -4.133 13.199 1.00 97.81 71 SER A C 1
ATOM 559 O O . SER A 1 71 ? -2.801 -3.710 13.693 1.00 97.81 71 SER A O 1
ATOM 561 N N . LYS A 1 72 ? -0.584 -3.516 13.386 1.00 97.44 72 LYS A N 1
ATOM 562 C CA . LYS A 1 72 ? -0.440 -2.312 14.224 1.00 97.44 72 LYS A CA 1
ATOM 563 C C . LYS A 1 72 ? -1.197 -1.104 13.676 1.00 97.44 72 LYS A C 1
ATOM 565 O O . LYS A 1 72 ? -1.720 -0.308 14.448 1.00 97.44 72 LYS A O 1
ATOM 570 N N . PHE A 1 73 ? -1.199 -0.929 12.357 1.00 97.69 73 PHE A N 1
ATOM 571 C CA . PHE A 1 73 ? -1.900 0.177 11.710 1.00 97.69 73 PHE A CA 1
ATOM 572 C C . PHE A 1 73 ? -3.417 0.072 11.910 1.00 97.69 73 PHE A C 1
ATOM 574 O O . PHE A 1 73 ? -4.043 1.056 12.301 1.00 97.69 73 PHE A O 1
ATOM 581 N N . PHE A 1 74 ? -3.989 -1.114 11.693 1.00 98.19 74 PHE A N 1
ATOM 582 C CA . PHE A 1 74 ? -5.420 -1.348 11.872 1.00 98.19 74 PHE A CA 1
ATOM 583 C C . PHE A 1 74 ? -5.840 -1.225 13.335 1.00 98.19 74 PHE A C 1
ATOM 585 O O . PHE A 1 74 ? -6.778 -0.488 13.623 1.00 98.19 74 PHE A O 1
ATOM 592 N N . ASP A 1 75 ? -5.094 -1.837 14.259 1.00 98.44 75 ASP A N 1
ATOM 593 C CA . ASP A 1 75 ? -5.346 -1.729 15.702 1.00 98.44 75 ASP A CA 1
ATOM 594 C C . ASP A 1 75 ? -5.343 -0.266 16.178 1.00 98.44 75 ASP A C 1
ATOM 596 O O . ASP A 1 75 ? -6.227 0.168 16.916 1.00 98.44 75 ASP A O 1
ATOM 600 N N . LYS A 1 76 ? -4.413 0.556 15.672 1.00 97.75 76 LYS A N 1
ATOM 601 C CA . LYS A 1 76 ? -4.345 1.985 16.012 1.00 97.75 76 LYS A CA 1
ATOM 602 C C . LYS A 1 76 ? -5.601 2.771 15.610 1.00 97.75 76 LYS A C 1
ATOM 604 O O . LYS A 1 76 ? -5.922 3.763 16.261 1.00 97.75 76 LYS A O 1
ATOM 609 N N . LEU A 1 77 ? -6.279 2.378 14.536 1.00 98.38 77 LEU A N 1
ATOM 610 C CA . LEU A 1 77 ? -7.523 3.014 14.097 1.00 98.38 77 LEU A CA 1
ATOM 611 C C . LEU A 1 77 ? -8.731 2.434 14.833 1.00 98.38 77 LEU A C 1
ATOM 613 O O . LEU A 1 77 ? -9.624 3.182 15.232 1.00 98.38 77 LEU A O 1
ATOM 617 N N . ASP A 1 78 ? -8.744 1.119 15.026 1.00 98.38 78 ASP A N 1
ATOM 618 C CA . ASP A 1 78 ? -9.859 0.394 15.629 1.00 98.38 78 ASP A CA 1
ATOM 619 C C . ASP A 1 78 ? -10.005 0.686 17.128 1.00 98.38 78 ASP A C 1
ATOM 621 O O . ASP A 1 78 ? -11.113 0.923 17.602 1.00 98.38 78 ASP A O 1
ATOM 625 N N . CYS A 1 79 ? -8.895 0.833 17.867 1.00 98.00 79 CYS A N 1
ATOM 626 C CA . CYS A 1 79 ? -8.934 1.211 19.287 1.00 98.00 79 CYS A CA 1
ATOM 627 C C . CYS A 1 79 ? -9.553 2.598 19.543 1.00 98.00 79 CYS A C 1
ATOM 629 O O . CYS A 1 79 ? -9.986 2.890 20.657 1.00 98.00 79 CYS A O 1
ATOM 631 N N . GLU A 1 80 ? -9.621 3.453 18.518 1.00 97.75 80 GLU A N 1
ATOM 632 C CA . GLU A 1 80 ? -10.297 4.753 18.563 1.00 97.75 80 GLU A CA 1
ATOM 633 C C . GLU A 1 80 ? -11.658 4.742 17.840 1.00 97.75 80 GLU A C 1
ATOM 635 O O . GLU A 1 80 ? -12.253 5.807 17.666 1.00 97.75 80 GLU A O 1
ATOM 640 N N . ASN A 1 81 ? -12.146 3.568 17.417 1.00 97.75 81 ASN A N 1
ATOM 641 C CA . ASN A 1 81 ? -13.345 3.364 16.598 1.00 97.75 81 ASN A CA 1
ATOM 642 C C . ASN A 1 81 ? -13.352 4.222 15.317 1.00 97.75 81 ASN A C 1
ATOM 644 O O . ASN A 1 81 ? -14.342 4.871 14.986 1.00 97.75 81 ASN A O 1
ATOM 648 N N . LYS A 1 82 ? -12.207 4.277 14.627 1.00 98.31 82 LYS A N 1
ATOM 649 C CA . LYS A 1 82 ? -11.983 5.070 13.402 1.00 98.31 82 LYS A CA 1
ATOM 650 C C . LYS A 1 82 ? -11.479 4.227 12.232 1.00 98.31 82 LYS A C 1
ATOM 652 O O . LYS A 1 82 ? -10.937 4.774 11.272 1.00 98.31 82 LYS A O 1
ATOM 657 N N . LEU A 1 83 ? -11.610 2.905 12.310 1.00 97.88 83 LEU A N 1
ATOM 658 C CA . LEU A 1 83 ? -11.247 2.015 11.214 1.00 97.88 83 LEU A CA 1
ATOM 659 C C . LEU A 1 83 ? -12.277 2.166 10.070 1.00 97.88 83 LEU A C 1
ATOM 661 O O . LEU A 1 83 ? -13.481 2.050 10.324 1.00 97.88 83 LEU A O 1
ATOM 665 N N . PRO A 1 84 ? -11.862 2.506 8.835 1.00 96.81 84 PRO A N 1
ATOM 666 C CA . PRO A 1 84 ? -12.769 2.562 7.687 1.00 96.81 84 PRO A CA 1
ATOM 667 C C . PRO A 1 84 ? -13.201 1.157 7.233 1.00 96.81 84 PRO A C 1
ATOM 669 O O . PRO A 1 84 ? -12.658 0.153 7.691 1.00 96.81 84 PRO A O 1
ATOM 672 N N . LYS A 1 85 ? -14.191 1.108 6.333 1.00 90.81 85 LYS A N 1
ATOM 673 C CA . LYS A 1 85 ? -14.620 -0.136 5.673 1.00 90.81 85 LYS A CA 1
ATOM 674 C C . LYS A 1 85 ? -13.539 -0.702 4.762 1.00 90.81 85 LYS A C 1
ATOM 676 O O . LYS A 1 85 ? -12.805 0.114 4.156 1.00 90.81 85 LYS A O 1
#

Sequence (85 aa):
MRNAKQLDQAEILKFKSAMLIKLAIMDHSKGWTQQFHIGALRNNSSRRMTLLGPDTGFDSIGDFDIGKHMSKFFDKLDCENKLPK